Protein AF-A0A183EB57-F1 (afdb_monomer)

Mean predicted aligned error: 5.65 Å

pLDDT: mean 88.11, std 12.1, range [42.12, 98.5]

Nearest PDB structures (foldseek):
  7e9x-assembly3_C  TM=8.958E-01  e=1.044E-10  Arabidopsis thaliana
  7e9u-assembly1_A  TM=8.928E-01  e=1.044E-10  Arabidopsis thaliana
  7e9x-assembly1_A  TM=8.752E-01  e=1.511E-10  Arabidopsis thaliana
  7e9x-assembly2_B  TM=8.685E-01  e=1.181E-10  Arabidopsis thaliana
  7eaw-assembly2_B  TM=8.832E-01  e=1.607E-10  Arabidopsis thaliana

InterPro domains:
  IPR001661 Glycoside hydrolase, family 37 [PF01204] (3-158)
  IPR001661 Glycoside hydrolase, family 37 [PR00744] (6-22)
  IPR001661 Glycoside hydrolase, family 37 [PR00744] (76-92)
  IPR001661 Glycoside hydrolase, family 37 [PTHR23403] (3-159)
  IPR008928 Six-hairpin glycosidase superfamily [SSF48208] (9-159)
  IPR012341 Six-hairpin glycosidase-like superfamily [G3DSA:1.50.10.10] (1-161)

Structure (mmCIF, N/CA/C/O backbone):
data_AF-A0A183EB57-F1
#
_entry.id   AF-A0A183EB57-F1
#
loop_
_atom_site.group_PDB
_atom_site.id
_atom_site.type_symbol
_atom_site.label_atom_id
_atom_site.label_alt_id
_atom_site.label_comp_id
_atom_site.label_asym_id
_atom_site.label_entity_id
_atom_site.label_seq_id
_atom_site.pdbx_PDB_ins_code
_atom_site.Cartn_x
_atom_site.Cartn_y
_atom_site.Cartn_z
_atom_site.occupancy
_atom_site.B_iso_or_equiv
_atom_site.auth_seq_id
_atom_site.auth_comp_id
_atom_site.auth_asym_id
_atom_site.auth_atom_id
_atom_site.pdbx_PDB_model_num
ATOM 1 N N . MET A 1 1 ? -12.089 -13.590 16.756 1.00 77.06 1 MET A N 1
ATOM 2 C CA . MET A 1 1 ? -10.845 -13.243 17.483 1.00 77.06 1 MET A CA 1
ATOM 3 C C . MET A 1 1 ? -9.905 -12.390 16.637 1.00 77.06 1 MET A C 1
ATOM 5 O O . MET A 1 1 ? -9.634 -11.278 17.059 1.00 77.06 1 MET A O 1
ATOM 9 N N . ALA A 1 2 ? -9.480 -12.825 15.442 1.00 88.31 2 ALA A N 1
ATOM 10 C CA . ALA A 1 2 ? -8.573 -12.034 14.591 1.00 88.31 2 ALA A CA 1
ATOM 11 C C . ALA A 1 2 ? -9.137 -10.654 14.182 1.00 88.31 2 ALA A C 1
ATOM 13 O O . ALA A 1 2 ? -8.504 -9.646 14.473 1.00 88.31 2 ALA A O 1
ATOM 14 N N . LYS A 1 3 ? -10.360 -10.585 13.623 1.00 92.38 3 LYS A N 1
ATOM 15 C CA . LYS A 1 3 ? -11.021 -9.305 13.269 1.00 92.38 3 LYS A CA 1
ATOM 16 C C . LYS A 1 3 ? -11.102 -8.327 14.457 1.00 92.38 3 LYS A C 1
ATOM 18 O O . LYS A 1 3 ? -10.829 -7.142 14.315 1.00 92.38 3 LYS A O 1
ATOM 23 N N . LEU A 1 4 ? -11.400 -8.841 15.656 1.00 92.81 4 LEU A N 1
ATOM 24 C CA . LEU A 1 4 ? -11.462 -8.032 16.878 1.00 92.81 4 LEU A CA 1
ATOM 25 C C . LEU A 1 4 ? -10.091 -7.454 17.257 1.00 92.81 4 LEU A C 1
ATOM 27 O O . LEU A 1 4 ? -10.010 -6.280 17.590 1.00 92.81 4 LEU A O 1
ATOM 31 N N . ALA A 1 5 ? -9.020 -8.249 17.181 1.00 93.75 5 ALA A N 1
ATOM 32 C CA . ALA A 1 5 ? -7.667 -7.756 17.437 1.00 93.75 5 ALA A CA 1
ATOM 33 C C . ALA A 1 5 ? -7.265 -6.676 16.420 1.00 93.75 5 ALA A C 1
ATOM 35 O O . ALA A 1 5 ? -6.759 -5.630 16.811 1.00 93.75 5 ALA A O 1
ATOM 36 N N . MET A 1 6 ? -7.580 -6.877 15.137 1.00 95.44 6 MET A N 1
ATOM 37 C CA . MET A 1 6 ? -7.335 -5.872 14.098 1.00 95.44 6 MET A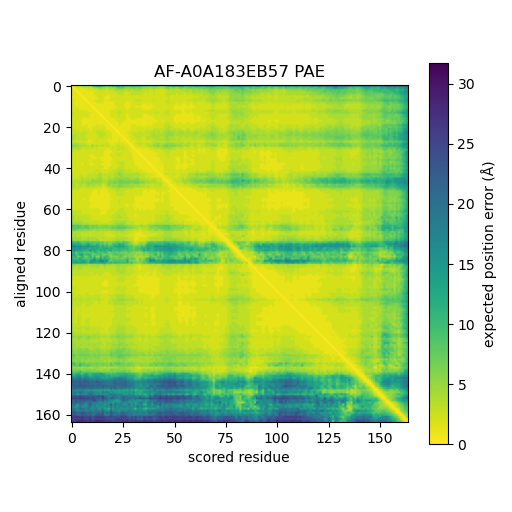 CA 1
ATOM 38 C C . MET A 1 6 ? -8.078 -4.562 14.376 1.00 95.44 6 MET A C 1
ATOM 40 O O . MET A 1 6 ? -7.503 -3.494 14.209 1.00 95.44 6 MET A O 1
ATOM 44 N N . LYS A 1 7 ? -9.317 -4.633 14.872 1.00 94.31 7 LYS A N 1
ATOM 45 C CA . LYS A 1 7 ? -10.124 -3.460 15.234 1.00 94.31 7 LYS A CA 1
ATOM 46 C C . LYS A 1 7 ? -9.669 -2.760 16.520 1.00 94.31 7 LYS A C 1
ATOM 48 O O . LYS A 1 7 ? -9.764 -1.548 16.611 1.00 94.31 7 LYS A O 1
ATOM 53 N N . VAL A 1 8 ? -9.217 -3.505 17.528 1.00 95.12 8 VAL A N 1
ATOM 54 C CA . VAL A 1 8 ? -8.918 -2.946 18.863 1.00 95.12 8 VAL A CA 1
ATOM 55 C C . VAL A 1 8 ? -7.457 -2.525 19.015 1.00 95.12 8 VAL A C 1
ATOM 57 O O . VAL A 1 8 ? -7.177 -1.574 19.735 1.00 95.12 8 VAL A O 1
ATOM 60 N N . ILE A 1 9 ? -6.531 -3.248 18.384 1.00 95.69 9 ILE A N 1
ATOM 61 C CA . ILE A 1 9 ? -5.085 -3.072 18.591 1.00 95.69 9 ILE A CA 1
ATOM 62 C C . ILE A 1 9 ? -4.434 -2.324 17.433 1.00 95.69 9 ILE A C 1
ATOM 64 O O . ILE A 1 9 ? -3.496 -1.576 17.668 1.00 95.69 9 ILE A O 1
ATOM 68 N N . HIS A 1 10 ? -4.890 -2.565 16.202 1.00 96.81 10 HIS A N 1
ATOM 69 C CA . HIS A 1 10 ? -4.199 -2.087 15.003 1.00 96.81 10 HIS A CA 1
ATOM 70 C C . HIS A 1 10 ? -4.921 -0.926 14.321 1.00 96.81 10 HIS A C 1
ATOM 72 O O . HIS A 1 10 ? -4.275 -0.070 13.725 1.00 96.81 10 HIS A O 1
ATOM 78 N N . TRP A 1 11 ? -6.253 -0.897 14.367 1.00 97.31 11 TRP A N 1
ATOM 79 C CA . TRP A 1 11 ? -7.039 0.138 13.709 1.00 97.31 11 TRP A CA 1
ATOM 80 C C . TRP A 1 11 ? -6.859 1.494 14.390 1.00 97.31 11 TRP A C 1
ATOM 82 O O . TRP A 1 11 ? -7.101 1.659 15.587 1.00 97.31 11 TRP A O 1
ATOM 92 N N . ASN A 1 12 ? -6.462 2.488 13.605 1.00 97.69 12 ASN A N 1
ATOM 93 C CA . ASN A 1 12 ? -6.329 3.861 14.049 1.00 97.69 12 ASN A CA 1
ATOM 94 C C . ASN A 1 12 ? -7.548 4.677 13.617 1.00 97.69 12 ASN A C 1
ATOM 96 O O . ASN A 1 12 ? -7.733 4.965 12.435 1.00 97.69 12 ASN A O 1
ATOM 100 N N . GLU A 1 13 ? -8.352 5.106 14.590 1.00 96.06 13 GLU A N 1
ATOM 101 C CA . GLU A 1 13 ? -9.573 5.868 14.319 1.00 96.06 13 GLU A CA 1
ATOM 102 C C . GLU A 1 13 ? -9.347 7.295 13.824 1.00 96.06 13 GLU A C 1
ATOM 104 O O . GLU A 1 13 ? -10.274 7.896 13.290 1.00 96.06 13 GLU A O 1
ATOM 109 N N . THR A 1 14 ? -8.153 7.862 13.967 1.00 96.25 14 THR A N 1
ATOM 110 C CA . THR A 1 14 ? -7.848 9.180 13.396 1.00 96.25 14 THR A CA 1
ATOM 111 C C . THR A 1 14 ? -7.500 9.034 11.922 1.00 96.25 14 THR A C 1
ATOM 113 O O . THR A 1 14 ? -8.061 9.721 11.069 1.00 96.25 14 THR A O 1
ATOM 116 N N . ASP A 1 15 ? -6.610 8.094 11.612 1.00 97.12 15 ASP A N 1
ATOM 117 C CA . ASP A 1 15 ? -6.048 7.969 10.272 1.00 97.12 15 ASP A CA 1
ATOM 118 C C . ASP A 1 15 ? -6.882 7.099 9.338 1.00 97.12 15 ASP A C 1
ATOM 120 O O . ASP A 1 15 ? -6.838 7.320 8.130 1.00 97.12 15 ASP A O 1
ATOM 124 N N . GLY A 1 16 ? -7.692 6.185 9.879 1.00 97.44 16 GLY A N 1
ATOM 125 C CA . GLY A 1 16 ? -8.523 5.281 9.089 1.00 97.44 16 GLY A CA 1
ATOM 126 C C . GLY A 1 16 ? -7.729 4.155 8.430 1.00 97.44 16 GLY A C 1
ATOM 127 O O . GLY A 1 16 ? -8.036 3.773 7.305 1.00 97.44 16 GLY A O 1
ATOM 128 N N . ILE A 1 17 ? -6.692 3.659 9.108 1.00 98.00 17 ILE A N 1
ATOM 129 C CA . ILE A 1 17 ? -5.813 2.594 8.621 1.00 98.00 17 ILE A CA 1
ATOM 130 C C . ILE A 1 17 ? -5.345 1.712 9.787 1.00 98.00 17 ILE A C 1
ATOM 132 O O . ILE A 1 17 ? -5.465 2.098 10.952 1.00 98.00 17 ILE A O 1
ATOM 136 N N . TRP A 1 18 ? -4.801 0.532 9.487 1.00 97.81 18 TRP A N 1
ATOM 137 C CA . TRP A 1 18 ? -4.166 -0.332 10.479 1.00 97.81 18 TRP A CA 1
ATOM 138 C C . TRP A 1 18 ? -2.673 -0.052 10.597 1.00 97.81 18 TRP A C 1
ATOM 140 O O . TRP A 1 18 ? -1.956 -0.149 9.608 1.00 97.81 18 TRP A O 1
ATOM 150 N N . TYR A 1 19 ? -2.188 0.193 11.808 1.00 97.62 19 TYR A N 1
ATOM 151 C CA . TYR A 1 19 ? -0.762 0.285 12.104 1.00 97.62 19 TYR A CA 1
ATOM 152 C C . TYR A 1 19 ? -0.268 -0.928 12.889 1.00 97.62 19 TYR A C 1
ATOM 154 O O . TYR A 1 19 ? -1.028 -1.633 13.560 1.00 97.62 19 TYR A O 1
ATOM 162 N N . ASP A 1 20 ? 1.044 -1.136 12.854 1.00 96.31 20 ASP A N 1
ATOM 163 C CA . ASP A 1 20 ? 1.701 -1.967 13.853 1.00 96.31 20 ASP A CA 1
ATOM 164 C C . ASP A 1 20 ? 1.625 -1.286 15.225 1.00 96.31 20 ASP A C 1
ATOM 166 O O . ASP A 1 20 ? 1.645 -0.055 15.339 1.00 96.31 20 ASP A O 1
ATOM 170 N N . TYR A 1 21 ? 1.542 -2.096 16.278 1.00 95.69 21 TYR A N 1
ATOM 171 C CA . TYR A 1 21 ? 1.471 -1.618 17.653 1.00 95.69 21 TYR A CA 1
ATOM 172 C C . TYR A 1 21 ? 2.804 -1.861 18.365 1.00 95.69 21 TYR A C 1
ATOM 174 O O . TYR A 1 21 ? 3.246 -3.002 18.507 1.00 95.69 21 TYR A O 1
ATOM 182 N N . ASP A 1 22 ? 3.439 -0.790 18.832 1.00 95.69 22 ASP A N 1
ATOM 183 C CA . ASP A 1 22 ? 4.667 -0.854 19.620 1.00 95.69 22 ASP A CA 1
ATOM 184 C C . ASP A 1 22 ? 4.312 -1.232 21.067 1.00 95.69 22 ASP A C 1
ATOM 186 O O . ASP A 1 22 ? 3.672 -0.461 21.785 1.00 95.69 22 ASP A O 1
ATOM 190 N N . LEU A 1 23 ? 4.703 -2.435 21.500 1.00 94.75 23 LEU A N 1
ATOM 191 C CA . LEU A 1 23 ? 4.379 -2.960 22.833 1.00 94.75 23 LEU A CA 1
ATOM 192 C C . LEU A 1 23 ? 5.126 -2.242 23.964 1.00 94.75 23 LEU A C 1
ATOM 194 O O . LEU A 1 23 ? 4.612 -2.173 25.084 1.00 94.75 23 LEU A O 1
ATOM 198 N N . GLU A 1 24 ? 6.318 -1.713 23.689 1.00 96.00 24 GLU A N 1
ATOM 199 C CA . GLU A 1 24 ? 7.127 -1.009 24.684 1.00 96.00 24 GLU A CA 1
ATOM 200 C C . GLU A 1 24 ? 6.580 0.398 24.904 1.00 96.00 24 GLU A C 1
ATOM 202 O O . GLU A 1 24 ? 6.343 0.815 26.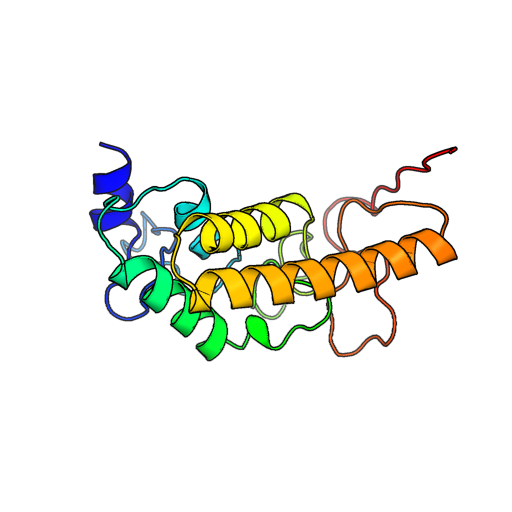041 1.00 96.00 24 GLU A O 1
ATOM 207 N N . LYS A 1 25 ? 6.318 1.112 23.805 1.00 94.69 25 LYS A N 1
ATOM 208 C CA . LYS A 1 25 ? 5.780 2.475 23.843 1.00 94.69 25 LYS A CA 1
ATOM 209 C C . LYS A 1 25 ? 4.265 2.516 24.056 1.00 94.69 25 LYS A C 1
ATOM 211 O O . LYS A 1 25 ? 3.738 3.562 24.428 1.00 94.69 25 LYS A O 1
ATOM 216 N N . LYS A 1 26 ? 3.575 1.390 23.850 1.00 94.69 26 LYS A N 1
ATOM 217 C CA . LYS A 1 26 ? 2.113 1.232 23.935 1.00 94.69 26 LYS A CA 1
ATOM 218 C C . LYS A 1 26 ? 1.352 2.182 23.008 1.00 94.69 26 LYS A C 1
ATOM 220 O O . LYS A 1 26 ? 0.369 2.807 23.409 1.00 94.69 26 LYS A O 1
ATOM 225 N N . LEU A 1 27 ? 1.823 2.305 21.771 1.00 95.62 27 LEU A N 1
ATOM 226 C CA . LEU A 1 27 ? 1.279 3.229 20.776 1.00 95.62 27 LEU A CA 1
ATOM 227 C C . LEU A 1 27 ? 1.470 2.714 19.347 1.00 95.62 27 LEU A C 1
ATOM 229 O O . LEU A 1 27 ? 2.328 1.873 19.086 1.00 95.62 27 LEU A O 1
ATOM 233 N N . HIS A 1 28 ? 0.646 3.216 18.428 1.00 96.88 28 HIS A N 1
ATOM 234 C CA . HIS A 1 28 ? 0.751 2.899 17.007 1.00 96.88 28 HIS A CA 1
ATOM 235 C C . HIS A 1 28 ? 2.053 3.442 16.405 1.00 96.88 28 HIS A C 1
ATOM 237 O O . HIS A 1 28 ? 2.465 4.573 16.680 1.00 96.88 28 HIS A O 1
ATOM 243 N N . SER A 1 29 ? 2.673 2.639 15.541 1.00 93.50 29 SER A N 1
ATOM 244 C CA . SER A 1 29 ? 3.738 3.088 14.649 1.00 93.50 29 SER A CA 1
ATOM 245 C C . SER A 1 29 ? 3.109 3.801 13.450 1.00 93.50 29 SER A C 1
ATOM 247 O O . SER A 1 29 ? 2.769 3.169 12.455 1.00 93.50 29 SER A O 1
ATOM 249 N N . ASN A 1 30 ? 2.925 5.120 13.556 1.00 91.44 30 ASN A N 1
ATOM 250 C CA . ASN A 1 30 ? 2.195 5.942 12.575 1.00 91.44 30 ASN A CA 1
ATOM 251 C C . ASN A 1 30 ? 2.979 6.220 11.272 1.00 91.44 30 ASN A C 1
ATOM 253 O O . ASN A 1 30 ? 2.836 7.280 10.667 1.00 91.44 30 ASN A O 1
ATOM 257 N N . THR A 1 31 ? 3.842 5.299 10.854 1.00 91.38 31 THR A N 1
ATOM 258 C CA . THR A 1 31 ? 4.567 5.382 9.584 1.00 91.38 31 THR A CA 1
ATOM 259 C C . THR A 1 31 ? 3.831 4.542 8.554 1.00 91.38 31 THR A C 1
ATOM 261 O O . THR A 1 31 ? 3.529 3.381 8.826 1.00 91.38 31 THR A O 1
ATOM 264 N N . TYR A 1 32 ? 3.593 5.094 7.362 1.00 94.44 32 TYR A N 1
ATOM 265 C CA . TYR A 1 32 ? 3.033 4.309 6.268 1.00 94.44 32 TYR A CA 1
ATOM 266 C C . TYR A 1 32 ? 3.973 3.164 5.877 1.00 94.44 32 TYR A C 1
ATOM 268 O O . TYR A 1 32 ? 5.123 3.385 5.473 1.00 94.44 32 TYR A O 1
ATOM 276 N N . TYR A 1 33 ? 3.408 1.966 5.903 1.00 95.88 33 TYR A N 1
ATOM 277 C CA . TYR A 1 33 ? 3.873 0.784 5.204 1.00 95.88 33 TYR A CA 1
ATOM 278 C C . TYR A 1 33 ? 2.720 0.203 4.393 1.00 95.88 33 TYR A C 1
ATOM 280 O O . TYR A 1 33 ? 1.564 0.222 4.811 1.00 95.88 33 TYR A O 1
ATOM 288 N N . ILE A 1 34 ? 3.023 -0.391 3.242 1.00 96.31 34 ILE A N 1
ATOM 289 C CA . ILE A 1 34 ? 2.008 -1.021 2.390 1.00 96.31 34 ILE A CA 1
ATOM 290 C C . ILE A 1 34 ? 1.223 -2.115 3.137 1.00 96.31 34 ILE A C 1
ATOM 292 O O . ILE A 1 34 ? 0.039 -2.316 2.867 1.00 96.31 34 ILE A O 1
ATOM 296 N N . SER A 1 35 ? 1.848 -2.757 4.137 1.00 96.38 35 SER A N 1
ATOM 297 C CA . SER A 1 35 ? 1.220 -3.712 5.062 1.00 96.38 35 SER A CA 1
ATOM 298 C C . SER A 1 35 ? 0.002 -3.143 5.797 1.00 96.38 35 SER A C 1
ATOM 300 O O . SER A 1 35 ? -0.912 -3.902 6.113 1.00 96.38 35 SER A O 1
ATOM 302 N N . ASN A 1 36 ? -0.072 -1.824 5.999 1.00 97.12 36 ASN A N 1
ATOM 303 C CA . ASN A 1 36 ? -1.197 -1.168 6.660 1.00 97.12 36 ASN A CA 1
ATOM 304 C C . ASN A 1 36 ? -2.531 -1.397 5.926 1.00 97.12 36 ASN A C 1
ATOM 306 O O . ASN A 1 36 ? -3.583 -1.375 6.556 1.00 97.12 36 ASN A O 1
ATOM 310 N N . ALA A 1 37 ? -2.504 -1.653 4.612 1.00 97.38 37 ALA A N 1
ATOM 311 C CA . ALA A 1 37 ? -3.696 -1.908 3.799 1.00 97.38 37 ALA A CA 1
ATOM 312 C C . ALA A 1 37 ? -4.005 -3.407 3.583 1.00 97.38 37 ALA A C 1
ATOM 314 O O . ALA A 1 37 ? -5.087 -3.751 3.107 1.00 97.38 37 ALA A O 1
ATOM 315 N N . LEU A 1 38 ? -3.105 -4.324 3.957 1.00 97.06 38 LEU A N 1
ATOM 316 C CA . LEU A 1 38 ? -3.301 -5.775 3.791 1.00 97.06 38 LEU A CA 1
ATOM 317 C C . LEU A 1 38 ? -4.508 -6.366 4.539 1.00 97.06 38 LEU A C 1
ATOM 319 O O . LEU A 1 38 ? -5.054 -7.364 4.058 1.00 97.06 38 LEU A O 1
ATOM 323 N N . PRO A 1 39 ? -4.990 -5.797 5.661 1.00 96.81 39 PRO A N 1
ATOM 324 C CA . PRO A 1 39 ? -6.228 -6.267 6.276 1.00 96.81 39 PRO A CA 1
ATOM 325 C C . PRO A 1 39 ? -7.446 -6.202 5.343 1.00 96.81 39 PRO A C 1
ATOM 327 O O . PRO A 1 39 ? -8.379 -6.982 5.540 1.00 96.81 39 PRO A O 1
ATOM 330 N N . LEU A 1 40 ? -7.420 -5.357 4.298 1.00 96.25 40 LEU A N 1
ATOM 331 C CA . LEU A 1 40 ? -8.444 -5.352 3.250 1.00 96.25 40 LEU A CA 1
ATOM 332 C C . LEU A 1 40 ? -8.463 -6.673 2.474 1.00 96.25 40 LEU A C 1
ATOM 334 O O . LEU A 1 40 ? -9.517 -7.287 2.325 1.00 96.25 40 LEU A O 1
ATOM 338 N N . TYR A 1 41 ? -7.289 -7.142 2.043 1.00 97.12 41 TYR A N 1
ATOM 339 C CA . TYR A 1 41 ? -7.121 -8.417 1.340 1.00 97.12 41 TYR A CA 1
ATOM 340 C C . TYR A 1 41 ? -7.560 -9.605 2.194 1.00 97.12 41 TYR A C 1
ATOM 342 O O . TYR A 1 41 ? -8.287 -10.484 1.735 1.00 97.12 41 TYR A O 1
ATOM 350 N N . ALA A 1 42 ? -7.150 -9.609 3.462 1.00 94.94 42 ALA A N 1
ATOM 351 C CA . ALA A 1 42 ? -7.488 -10.673 4.400 1.00 94.94 42 ALA A CA 1
ATOM 352 C C . ALA A 1 42 ? -8.952 -10.626 4.882 1.00 94.94 42 ALA A C 1
ATOM 354 O O . ALA A 1 42 ? -9.365 -11.510 5.634 1.00 94.94 42 ALA A O 1
ATOM 355 N N . LYS A 1 43 ? -9.727 -9.602 4.487 1.00 93.25 43 LYS A N 1
ATOM 356 C CA . LYS A 1 43 ? -11.084 -9.323 4.987 1.00 93.25 43 LYS A CA 1
ATOM 357 C C . LYS A 1 43 ? -11.144 -9.315 6.515 1.00 93.25 43 LYS A C 1
ATOM 359 O O . LYS A 1 43 ? -12.054 -9.855 7.141 1.00 93.25 43 LYS A O 1
ATOM 364 N N . CYS A 1 44 ? -10.141 -8.695 7.131 1.00 92.50 44 CYS A N 1
ATOM 365 C CA . CYS A 1 44 ? -9.978 -8.607 8.581 1.00 92.50 44 CYS A CA 1
ATOM 366 C C . CYS A 1 44 ? -10.777 -7.450 9.218 1.00 92.50 44 CYS A C 1
ATOM 368 O O . CYS A 1 44 ? -10.387 -6.920 10.257 1.00 92.50 44 CYS A O 1
ATOM 370 N N . TYR A 1 45 ? -11.899 -7.085 8.606 1.00 91.81 45 TYR A N 1
ATOM 371 C CA . TYR A 1 45 ? -12.879 -6.098 9.058 1.00 91.81 45 TYR A CA 1
ATOM 372 C C . TYR A 1 45 ? -14.287 -6.701 8.938 1.00 91.81 45 TYR A C 1
ATOM 374 O O . TYR A 1 45 ? -14.439 -7.829 8.455 1.00 91.81 45 TYR A O 1
ATOM 382 N N . ASP A 1 46 ? -15.304 -6.025 9.467 1.00 90.06 46 ASP A N 1
ATOM 383 C CA . ASP A 1 46 ? -16.679 -6.531 9.428 1.00 90.06 46 ASP A CA 1
ATOM 384 C C . ASP A 1 46 ? -17.153 -6.608 7.958 1.00 90.06 46 ASP A C 1
ATOM 386 O O . ASP A 1 46 ? -16.910 -5.692 7.184 1.00 90.06 46 ASP A O 1
ATOM 390 N N . ASP A 1 47 ? -17.772 -7.717 7.531 1.00 84.81 47 ASP A N 1
ATOM 391 C CA . ASP A 1 47 ? -18.023 -7.961 6.091 1.00 84.81 47 ASP A CA 1
ATOM 392 C C . ASP A 1 47 ? -19.072 -7.005 5.486 1.00 84.81 47 ASP A C 1
ATOM 394 O O . ASP A 1 47 ? -19.124 -6.827 4.273 1.00 84.81 47 ASP A O 1
ATOM 398 N N . GLU A 1 48 ? -19.889 -6.387 6.341 1.00 88.75 48 GLU A N 1
ATOM 399 C CA . GLU A 1 48 ? -20.893 -5.369 6.002 1.00 88.75 48 GLU A CA 1
ATOM 400 C C . GLU A 1 48 ? -20.337 -3.935 6.128 1.00 88.75 48 GLU A C 1
ATOM 402 O O . GLU A 1 48 ? -21.052 -2.962 5.897 1.00 88.75 48 GLU A O 1
ATOM 407 N N . ASP A 1 49 ? -19.073 -3.781 6.538 1.00 91.75 49 ASP A N 1
ATOM 408 C CA . ASP A 1 49 ? -18.451 -2.478 6.755 1.00 91.75 49 ASP A CA 1
ATOM 409 C C . ASP A 1 49 ? -17.893 -1.915 5.445 1.00 91.75 49 ASP A C 1
ATOM 411 O O . ASP A 1 49 ? -16.772 -2.200 5.018 1.00 91.75 49 ASP A O 1
ATOM 415 N N . GLU A 1 50 ? -18.706 -1.067 4.826 1.00 92.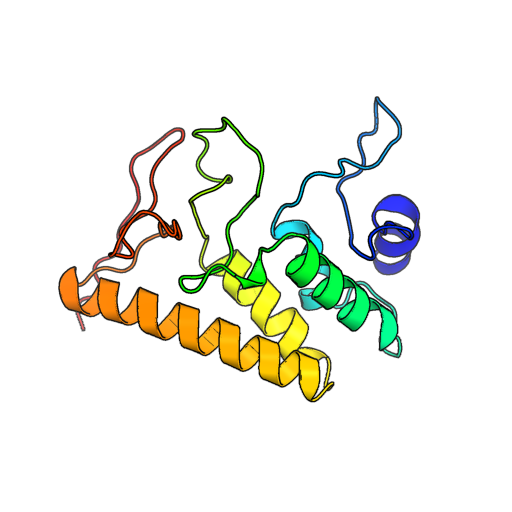62 50 GLU A N 1
ATOM 416 C CA . GLU A 1 50 ? -18.335 -0.286 3.649 1.00 92.62 50 GLU A CA 1
ATOM 417 C C . GLU A 1 50 ? -17.445 0.917 4.007 1.00 92.62 50 GLU A C 1
ATOM 419 O O . GLU A 1 50 ? -16.725 1.434 3.159 1.00 92.62 50 GLU A O 1
ATOM 424 N N . VAL A 1 51 ? -17.430 1.370 5.263 1.00 96.50 51 VAL A N 1
ATOM 425 C CA . VAL A 1 51 ? -16.721 2.592 5.674 1.00 96.50 51 VAL A CA 1
ATOM 426 C C . VAL A 1 51 ? -15.217 2.349 5.753 1.00 96.50 51 VAL A C 1
ATOM 428 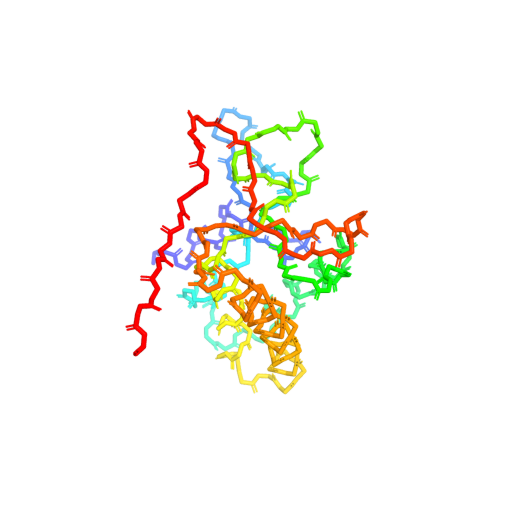O O . VAL A 1 51 ? -14.426 3.163 5.272 1.00 96.50 51 VAL A O 1
ATOM 431 N N . THR A 1 52 ? -14.808 1.231 6.346 1.00 97.00 52 THR A N 1
ATOM 432 C CA . THR A 1 52 ? -13.398 0.901 6.583 1.00 97.00 52 THR A CA 1
ATOM 433 C C . THR A 1 52 ? -12.559 0.880 5.288 1.00 97.00 52 THR A C 1
ATOM 435 O O . THR A 1 52 ? -11.521 1.551 5.256 1.00 97.00 52 THR A O 1
ATOM 438 N N . PRO A 1 53 ? -12.983 0.220 4.187 1.00 97.75 53 PRO A N 1
ATOM 439 C CA . PRO A 1 53 ? -12.266 0.274 2.909 1.00 97.75 53 PRO A CA 1
ATOM 440 C C . PRO A 1 53 ? -12.118 1.684 2.325 1.00 97.75 53 PRO A C 1
ATOM 442 O O . PRO A 1 53 ? -11.045 2.033 1.830 1.00 97.75 53 PRO A O 1
ATOM 445 N N . HIS A 1 54 ? -13.159 2.518 2.421 1.00 98.38 54 HIS A N 1
ATOM 446 C CA . HIS A 1 54 ? -13.110 3.913 1.965 1.00 98.38 54 HIS A CA 1
ATOM 447 C C . HIS A 1 54 ? -12.133 4.751 2.790 1.00 98.38 54 HIS A C 1
ATOM 449 O O . HIS A 1 54 ? -11.363 5.534 2.237 1.00 98.38 54 HIS A O 1
ATOM 455 N N . ARG A 1 55 ? -12.101 4.553 4.110 1.00 98.38 55 ARG A N 1
ATOM 456 C CA . ARG A 1 55 ? -11.154 5.247 4.994 1.00 98.38 55 ARG A CA 1
ATOM 457 C C . ARG A 1 55 ? -9.707 4.866 4.701 1.00 98.38 55 ARG A C 1
ATOM 459 O O . ARG A 1 55 ? -8.864 5.756 4.602 1.00 98.38 55 ARG A O 1
ATOM 466 N N . ALA A 1 56 ? -9.444 3.581 4.470 1.00 98.19 56 ALA A N 1
ATOM 467 C CA . ALA A 1 56 ? -8.124 3.112 4.069 1.00 98.19 56 ALA A CA 1
ATOM 468 C C . ALA A 1 56 ? -7.703 3.703 2.712 1.00 98.19 56 ALA A C 1
ATOM 470 O O . ALA A 1 56 ? -6.564 4.136 2.549 1.00 98.19 56 ALA A O 1
ATOM 471 N N . TYR A 1 57 ? -8.622 3.784 1.747 1.00 98.31 57 TYR A N 1
ATOM 472 C CA . TYR A 1 57 ? -8.360 4.424 0.457 1.00 98.31 57 TYR A CA 1
ATOM 473 C C . TYR A 1 57 ? -8.026 5.918 0.593 1.00 98.31 57 TYR A C 1
ATOM 475 O O . TYR A 1 57 ? -7.026 6.383 0.040 1.00 98.31 57 TYR A O 1
ATOM 483 N N . GLU A 1 58 ? -8.818 6.671 1.361 1.00 98.25 58 GLU A N 1
ATOM 484 C CA . GLU A 1 58 ? -8.565 8.098 1.595 1.00 98.25 58 GLU A CA 1
ATOM 485 C C . GLU A 1 58 ? -7.259 8.336 2.367 1.00 98.25 58 GLU A C 1
ATOM 487 O O . GLU A 1 58 ? -6.558 9.308 2.086 1.00 98.25 58 GLU A O 1
ATOM 492 N N . TYR A 1 59 ? -6.874 7.428 3.269 1.00 98.25 59 TYR A N 1
ATOM 493 C CA . TYR A 1 59 ? -5.553 7.437 3.896 1.00 98.25 59 TYR A CA 1
ATOM 494 C C . TYR A 1 59 ? -4.429 7.318 2.854 1.00 98.25 59 TYR A C 1
ATOM 496 O O . TYR A 1 59 ? -3.585 8.208 2.764 1.00 98.25 59 TYR A O 1
ATOM 504 N N . LEU A 1 60 ? -4.450 6.285 1.999 1.00 97.38 60 LEU A N 1
ATOM 505 C CA . LEU A 1 60 ? -3.424 6.086 0.961 1.00 97.38 60 LEU A CA 1
ATOM 506 C C . LEU A 1 60 ? -3.320 7.287 0.010 1.00 97.38 60 LEU A C 1
ATOM 508 O O . LEU A 1 60 ? -2.230 7.676 -0.419 1.00 97.38 60 LEU A O 1
ATOM 512 N N . LYS A 1 61 ? -4.462 7.887 -0.322 1.00 96.88 61 LYS A N 1
ATOM 513 C CA . LYS A 1 61 ? -4.537 9.091 -1.147 1.00 96.88 61 LYS A CA 1
ATOM 514 C C . LYS A 1 61 ? -3.917 10.300 -0.448 1.00 96.88 61 LYS A C 1
ATOM 516 O O . LYS A 1 61 ? -3.133 11.013 -1.071 1.00 96.88 61 LYS A O 1
ATOM 521 N N . ARG A 1 62 ? -4.243 10.523 0.830 1.00 96.94 62 ARG A N 1
ATOM 522 C CA . ARG A 1 62 ? -3.723 11.634 1.641 1.00 96.94 62 ARG A CA 1
ATOM 523 C C . ARG A 1 62 ? -2.213 11.546 1.841 1.00 96.94 62 ARG A C 1
ATOM 525 O O . ARG A 1 62 ? -1.537 12.557 1.690 1.00 96.94 62 ARG A O 1
ATOM 532 N N . GLU A 1 63 ? -1.692 10.350 2.105 1.00 94.88 63 GLU A N 1
ATOM 533 C CA . GLU A 1 63 ? -0.248 10.101 2.229 1.00 94.88 63 GLU A CA 1
ATOM 534 C C . GLU A 1 63 ? 0.493 10.209 0.880 1.00 94.88 63 GLU A C 1
ATOM 536 O O . GLU A 1 63 ? 1.718 10.127 0.813 1.00 94.88 63 GLU A O 1
ATOM 541 N N . GLY A 1 64 ? -0.233 10.397 -0.229 1.00 93.56 64 GLY A N 1
ATOM 542 C CA . GLY A 1 64 ? 0.341 10.529 -1.566 1.00 93.56 64 GLY A CA 1
ATOM 543 C C . GLY A 1 64 ? 0.844 9.211 -2.156 1.00 93.56 64 GLY A C 1
ATOM 544 O O . GLY A 1 64 ? 1.482 9.222 -3.207 1.00 93.56 64 GLY A O 1
ATOM 545 N N . VAL A 1 65 ? 0.533 8.072 -1.532 1.00 93.50 65 VAL A N 1
ATOM 546 C CA . VAL A 1 65 ? 0.891 6.726 -2.011 1.00 93.50 65 VAL A CA 1
ATOM 547 C C . VAL A 1 65 ? 0.290 6.473 -3.394 1.00 93.50 65 VAL A C 1
ATOM 549 O O . VAL A 1 65 ? 0.945 5.916 -4.270 1.00 93.50 65 VAL A O 1
ATOM 552 N N . LEU A 1 66 ? -0.933 6.953 -3.629 1.00 93.31 66 LEU A N 1
ATOM 553 C CA . LEU A 1 66 ? -1.611 6.801 -4.920 1.00 93.31 66 LEU A CA 1
ATOM 554 C C . LEU A 1 66 ? -1.046 7.707 -6.031 1.00 93.31 66 LEU A C 1
ATOM 556 O O . LEU A 1 66 ? -1.440 7.565 -7.186 1.00 93.31 66 LEU A O 1
ATOM 560 N N . ASN A 1 67 ? -0.114 8.616 -5.718 1.00 91.56 67 ASN A N 1
ATOM 561 C CA . ASN A 1 67 ? 0.573 9.430 -6.728 1.00 91.56 67 ASN A CA 1
ATOM 562 C C . ASN A 1 67 ? 1.707 8.658 -7.427 1.00 91.56 67 ASN A C 1
ATOM 564 O O . ASN A 1 67 ? 2.236 9.121 -8.439 1.00 91.56 67 ASN A O 1
ATOM 568 N N . PHE A 1 68 ? 2.096 7.491 -6.905 1.00 88.44 68 PHE A N 1
ATOM 569 C CA . PHE A 1 68 ? 3.109 6.641 -7.517 1.00 88.44 68 PHE A CA 1
ATOM 570 C C . PHE A 1 68 ? 2.506 5.891 -8.712 1.00 88.44 68 PHE A C 1
ATOM 572 O O . PHE A 1 68 ? 1.708 4.972 -8.568 1.00 88.44 68 PHE A O 1
ATOM 579 N N . THR A 1 69 ? 2.913 6.266 -9.925 1.00 84.12 69 THR A N 1
ATOM 580 C CA . THR A 1 69 ? 2.356 5.721 -11.180 1.00 84.12 69 THR A CA 1
ATOM 581 C C . THR A 1 69 ? 2.980 4.396 -11.619 1.00 84.12 69 THR A C 1
ATOM 583 O O . THR A 1 69 ? 2.565 3.822 -12.626 1.00 84.12 69 THR A O 1
ATOM 586 N N . LYS A 1 70 ? 3.992 3.914 -10.888 1.00 84.50 70 LYS A N 1
ATOM 587 C CA . LYS A 1 70 ? 4.764 2.703 -11.211 1.00 84.50 70 LYS A CA 1
ATOM 588 C C . LYS A 1 70 ? 4.501 1.524 -10.280 1.00 84.50 70 LYS A C 1
ATOM 590 O O . LYS A 1 70 ? 5.125 0.482 -10.440 1.00 84.50 70 LYS A O 1
ATOM 595 N N . GLY A 1 71 ? 3.596 1.681 -9.321 1.00 88.00 71 GLY A N 1
ATOM 596 C CA . GLY A 1 71 ? 3.334 0.715 -8.262 1.00 88.00 71 GLY A CA 1
ATOM 597 C C . GLY A 1 71 ? 3.266 1.398 -6.904 1.00 88.00 71 GLY A C 1
ATOM 598 O O . GLY A 1 71 ? 3.457 2.606 -6.798 1.00 88.00 71 GLY A O 1
ATOM 599 N N . LEU A 1 72 ? 2.997 0.616 -5.865 1.00 92.06 72 LEU A N 1
ATOM 600 C CA . LEU A 1 72 ? 2.857 1.124 -4.505 1.00 92.06 72 LEU A CA 1
ATOM 601 C C . LEU A 1 72 ? 4.192 0.973 -3.761 1.00 92.06 72 LEU A C 1
ATOM 603 O O . LEU A 1 72 ? 4.702 -0.149 -3.684 1.00 92.06 72 LEU A O 1
ATOM 607 N N . PRO A 1 73 ? 4.773 2.056 -3.215 1.00 92.44 73 PRO A N 1
ATOM 608 C CA . PRO A 1 73 ? 5.996 1.958 -2.432 1.00 92.44 73 PRO A CA 1
ATOM 609 C C . PRO A 1 73 ? 5.744 1.160 -1.149 1.00 92.44 73 PRO A C 1
ATOM 611 O O . PRO A 1 73 ? 4.663 1.228 -0.556 1.00 92.44 73 PRO A O 1
ATOM 614 N N . THR A 1 74 ? 6.760 0.416 -0.713 1.00 92.50 74 THR A N 1
ATOM 615 C CA . THR A 1 74 ? 6.667 -0.447 0.476 1.00 92.50 74 THR A CA 1
ATOM 616 C C . THR A 1 74 ? 6.516 0.355 1.761 1.00 92.50 74 THR A C 1
ATOM 618 O O . THR A 1 74 ? 5.780 -0.058 2.652 1.00 92.50 74 THR A O 1
ATOM 621 N N . SER A 1 75 ? 7.154 1.521 1.831 1.00 91.88 75 SER A N 1
ATOM 622 C CA . SER A 1 75 ? 7.007 2.483 2.918 1.00 91.88 75 SER A CA 1
ATOM 623 C C . SER A 1 75 ? 7.123 3.909 2.382 1.00 91.88 75 SER A C 1
ATOM 625 O O . SER A 1 75 ? 7.407 4.126 1.203 1.00 91.88 75 SER A O 1
ATOM 627 N N . LEU A 1 76 ? 6.896 4.894 3.247 1.00 88.38 76 LEU A N 1
ATOM 628 C CA . LEU A 1 76 ? 7.280 6.292 3.020 1.00 88.38 76 LEU A CA 1
ATOM 629 C C . LEU A 1 76 ? 8.336 6.744 4.041 1.00 88.38 76 LEU A C 1
ATOM 631 O O . LEU A 1 76 ? 8.602 7.939 4.171 1.00 88.38 76 LEU A O 1
ATOM 635 N N . ALA A 1 77 ? 8.947 5.790 4.751 1.00 80.81 77 ALA A N 1
ATOM 636 C CA . ALA A 1 77 ? 10.010 6.063 5.701 1.00 80.81 77 ALA A CA 1
ATOM 637 C C . ALA A 1 77 ? 11.189 6.740 4.985 1.00 80.81 77 ALA A C 1
ATOM 639 O O . ALA A 1 77 ? 11.635 6.313 3.919 1.00 80.81 77 ALA A O 1
ATOM 640 N N . MET A 1 78 ? 11.682 7.833 5.563 1.00 74.19 78 MET A N 1
ATOM 641 C CA . MET A 1 78 ? 12.814 8.576 5.017 1.00 74.19 78 MET A CA 1
ATOM 642 C C . MET A 1 78 ? 14.143 8.021 5.532 1.00 74.19 78 MET A C 1
ATOM 644 O O . MET A 1 78 ? 14.255 7.662 6.701 1.00 74.19 78 MET A O 1
ATOM 648 N N . GLY A 1 79 ? 15.172 8.038 4.679 1.00 69.00 79 GLY A N 1
ATOM 649 C CA . GLY A 1 79 ? 16.558 7.760 5.081 1.00 69.00 79 GLY A CA 1
ATOM 650 C C . GLY A 1 79 ? 16.898 6.282 5.294 1.00 69.00 79 GLY A C 1
ATOM 651 O O . GLY A 1 79 ? 17.944 5.993 5.867 1.00 69.00 79 GLY A O 1
ATOM 652 N N . SER A 1 80 ? 16.038 5.362 4.849 1.00 75.31 80 SER A N 1
ATOM 653 C CA . SER A 1 80 ? 16.325 3.926 4.825 1.00 75.31 80 SER A CA 1
ATOM 654 C C . SER A 1 80 ? 16.844 3.498 3.451 1.00 75.31 80 SER A C 1
ATOM 656 O O . SER A 1 80 ? 16.318 3.923 2.426 1.00 75.31 80 SER A O 1
ATOM 658 N N . GLU A 1 81 ? 17.855 2.629 3.441 1.00 75.94 81 GLU A N 1
ATOM 659 C CA . GLU A 1 81 ? 18.361 1.934 2.245 1.00 75.94 81 GLU A CA 1
ATOM 660 C C . GLU A 1 81 ? 17.999 0.432 2.271 1.00 75.94 81 GLU A C 1
ATOM 662 O O . GLU A 1 81 ? 18.583 -0.394 1.561 1.00 75.94 81 GLU A O 1
ATOM 667 N N . GLN A 1 82 ? 17.046 0.053 3.130 1.00 81.38 82 GLN A N 1
ATOM 668 C CA . GLN A 1 82 ? 16.604 -1.329 3.294 1.00 81.38 82 GLN A CA 1
ATOM 669 C C . GLN A 1 82 ? 15.678 -1.774 2.154 1.00 81.38 82 GLN A C 1
ATOM 671 O O . GLN A 1 82 ? 15.003 -0.978 1.504 1.00 81.38 82 GLN A O 1
ATOM 676 N N . GLN A 1 83 ? 15.612 -3.088 1.907 1.00 74.19 83 GLN A N 1
ATOM 677 C CA . GLN A 1 83 ? 14.858 -3.635 0.763 1.00 74.19 83 GLN A CA 1
ATOM 678 C C . GLN A 1 83 ? 13.345 -3.427 0.870 1.00 74.19 83 GLN A C 1
ATOM 680 O O . GLN A 1 83 ? 12.658 -3.340 -0.148 1.00 74.19 83 GLN A O 1
ATOM 685 N N . TRP A 1 84 ? 12.841 -3.384 2.102 1.00 78.62 84 TRP A N 1
ATOM 686 C CA . TRP A 1 84 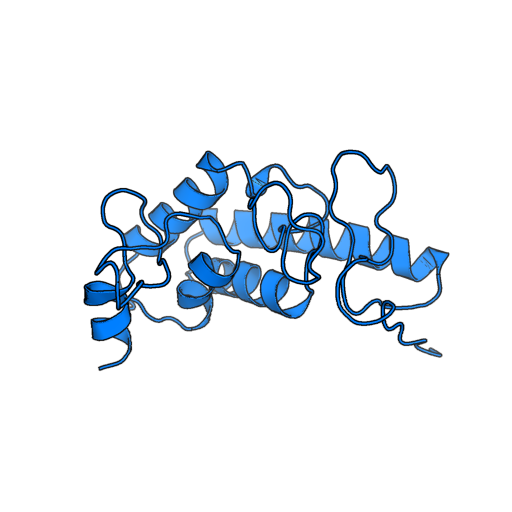? 11.422 -3.275 2.442 1.00 78.62 84 TRP A CA 1
ATOM 687 C C . TRP A 1 84 ? 10.999 -1.835 2.732 1.00 78.62 84 TRP A C 1
ATOM 689 O O . TRP A 1 84 ? 10.014 -1.599 3.422 1.00 78.62 84 TRP A O 1
ATOM 699 N N . ASP A 1 85 ? 11.727 -0.872 2.176 1.00 78.69 85 ASP A N 1
ATOM 700 C CA . ASP A 1 85 ? 11.414 0.542 2.275 1.00 78.69 85 ASP A CA 1
ATOM 701 C C . ASP A 1 85 ? 11.330 1.200 0.897 1.00 78.69 85 ASP A C 1
ATOM 703 O O . ASP A 1 85 ? 11.637 0.608 -0.146 1.00 78.69 85 ASP A O 1
ATOM 707 N N . LYS A 1 86 ? 10.868 2.452 0.891 1.00 75.31 86 LYS A N 1
ATOM 708 C CA . LYS A 1 86 ? 10.954 3.334 -0.273 1.00 75.31 86 LYS A CA 1
ATOM 709 C C . LYS A 1 86 ? 12.386 3.320 -0.843 1.00 75.31 86 LYS A C 1
ATOM 711 O O . LYS A 1 86 ? 13.339 3.461 -0.095 1.00 75.31 86 LYS A O 1
ATOM 716 N N . GLU A 1 87 ? 12.609 3.194 -2.153 1.00 79.69 87 GLU A N 1
ATOM 717 C CA . GLU A 1 87 ? 11.686 3.306 -3.300 1.00 79.69 87 GLU A CA 1
ATOM 718 C C . GLU A 1 87 ? 11.260 1.962 -3.911 1.00 79.69 87 GLU A C 1
ATOM 720 O O . GLU A 1 87 ? 10.854 1.914 -5.072 1.00 79.69 87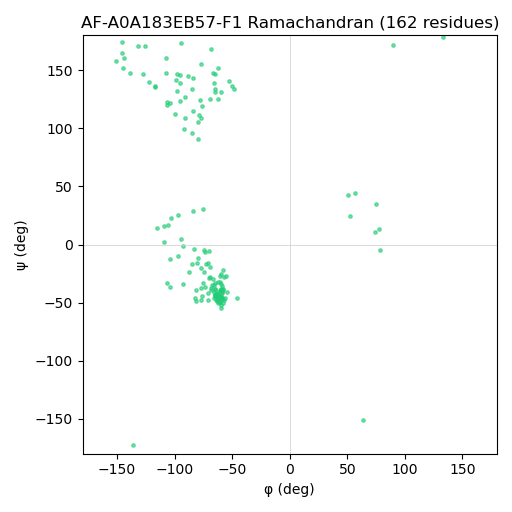 GLU A O 1
ATOM 725 N N . ASN A 1 88 ? 11.342 0.865 -3.158 1.00 85.88 88 ASN A N 1
ATOM 726 C CA . ASN A 1 88 ? 10.985 -0.450 -3.678 1.00 85.88 88 ASN A CA 1
ATOM 727 C C . ASN A 1 88 ? 9.479 -0.718 -3.582 1.00 85.88 88 ASN A C 1
ATOM 729 O O . ASN A 1 88 ? 8.830 -0.380 -2.587 1.00 85.88 88 ASN A O 1
ATOM 733 N N . ALA A 1 89 ? 8.947 -1.401 -4.592 1.00 90.19 89 ALA A N 1
ATOM 734 C CA . ALA A 1 89 ? 7.650 -2.061 -4.572 1.00 90.19 89 ALA A CA 1
ATOM 735 C C . ALA A 1 89 ? 7.826 -3.570 -4.749 1.00 90.19 89 ALA A C 1
ATOM 737 O O . ALA A 1 89 ? 8.567 -4.030 -5.625 1.00 90.19 89 ALA A O 1
ATOM 738 N N . TRP A 1 90 ? 7.098 -4.331 -3.936 1.00 92.75 90 TRP A N 1
ATOM 739 C CA . TRP A 1 90 ? 7.109 -5.789 -3.964 1.00 92.75 90 TRP A CA 1
ATOM 740 C C .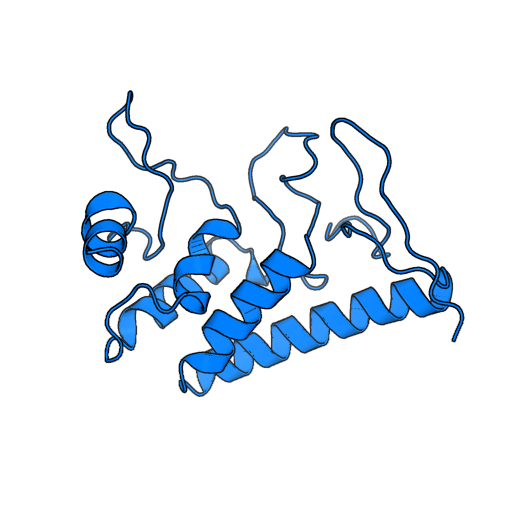 TRP A 1 90 ? 5.835 -6.313 -4.640 1.00 92.75 90 TRP A C 1
ATOM 742 O O . TRP A 1 90 ? 4.739 -6.043 -4.134 1.00 92.75 90 TRP A O 1
ATOM 752 N N . PRO A 1 91 ? 5.944 -7.097 -5.735 1.00 93.06 91 PRO A N 1
ATOM 753 C CA . PRO A 1 91 ? 4.801 -7.668 -6.444 1.00 93.06 91 PRO A CA 1
ATOM 754 C C . PRO A 1 91 ? 3.721 -8.305 -5.549 1.00 93.06 91 PRO A C 1
ATOM 756 O O . PRO A 1 91 ? 2.547 -7.995 -5.766 1.00 93.06 91 PRO A O 1
ATOM 759 N N . PRO A 1 92 ? 4.044 -9.139 -4.532 1.00 94.38 92 PRO A N 1
ATOM 760 C CA . PRO A 1 92 ? 3.008 -9.746 -3.694 1.00 94.38 92 PRO A CA 1
ATOM 761 C C . PRO A 1 92 ? 2.220 -8.714 -2.879 1.00 94.38 92 PRO A C 1
ATOM 763 O O . PRO A 1 92 ? 1.002 -8.833 -2.763 1.00 94.38 92 PRO A O 1
ATOM 766 N N . MET A 1 93 ? 2.882 -7.675 -2.361 1.00 95.31 93 MET A N 1
ATOM 767 C CA . MET A 1 93 ? 2.227 -6.642 -1.552 1.00 95.31 93 MET A CA 1
ATOM 768 C C . MET A 1 93 ? 1.326 -5.757 -2.416 1.00 95.31 93 MET A C 1
ATOM 770 O O . MET A 1 93 ? 0.190 -5.477 -2.040 1.00 95.31 93 MET A O 1
ATOM 774 N N . VAL A 1 94 ? 1.801 -5.382 -3.610 1.00 96.06 94 VAL A N 1
ATOM 775 C CA . VAL A 1 94 ? 1.004 -4.631 -4.592 1.00 96.06 94 VAL A CA 1
ATOM 776 C C . VAL A 1 94 ? -0.250 -5.420 -4.975 1.00 96.06 94 VAL A C 1
ATOM 778 O O . VAL A 1 94 ? -1.352 -4.874 -4.949 1.00 96.06 94 VAL A O 1
ATOM 781 N N . HIS A 1 95 ? -0.102 -6.716 -5.261 1.00 96.81 95 HIS A N 1
ATOM 782 C CA . HIS A 1 95 ? -1.227 -7.598 -5.567 1.00 96.81 95 HIS A CA 1
ATOM 783 C C . HIS A 1 95 ? -2.246 -7.660 -4.421 1.00 96.81 95 HIS A C 1
ATOM 785 O O . HIS A 1 95 ? -3.440 -7.510 -4.667 1.00 96.81 95 HIS A O 1
ATOM 791 N N . MET A 1 96 ? -1.799 -7.836 -3.172 1.00 98.31 96 MET A N 1
ATOM 792 C CA . MET A 1 96 ? -2.709 -7.889 -2.021 1.00 98.31 96 MET A CA 1
ATOM 793 C C . MET A 1 96 ? -3.517 -6.597 -1.871 1.00 98.31 96 MET A C 1
ATOM 795 O O . MET A 1 96 ? -4.727 -6.666 -1.684 1.00 98.31 96 MET A O 1
ATOM 799 N N . VAL A 1 97 ? -2.900 -5.420 -2.012 1.00 98.00 97 VAL A N 1
ATOM 800 C CA . VAL A 1 97 ? -3.642 -4.149 -1.931 1.00 98.00 97 VAL A CA 1
ATOM 801 C C . VAL A 1 97 ? -4.675 -4.028 -3.056 1.00 98.00 97 VAL A C 1
ATOM 803 O O . VAL A 1 97 ? -5.828 -3.687 -2.791 1.00 98.00 97 VAL A O 1
ATOM 806 N N . ILE A 1 98 ? -4.298 -4.362 -4.296 1.00 98.12 98 ILE A N 1
ATOM 807 C CA . ILE A 1 98 ? -5.216 -4.356 -5.446 1.00 98.12 98 ILE A CA 1
ATOM 808 C C . ILE A 1 98 ? -6.407 -5.283 -5.189 1.00 98.12 98 ILE A C 1
ATOM 810 O O . ILE A 1 98 ? -7.553 -4.859 -5.324 1.00 98.12 98 ILE A O 1
ATOM 814 N N . GLU A 1 99 ? -6.157 -6.527 -4.784 1.00 98.19 99 GLU A N 1
ATOM 815 C CA . GLU A 1 99 ? -7.214 -7.505 -4.517 1.00 98.19 99 GLU A CA 1
ATOM 816 C C . GLU A 1 99 ? -8.085 -7.115 -3.317 1.00 98.19 99 GLU A C 1
ATOM 818 O O . GLU A 1 99 ? -9.302 -7.322 -3.341 1.00 98.19 99 GLU A O 1
ATOM 823 N N . GLY A 1 100 ? -7.493 -6.492 -2.296 1.00 97.62 100 GLY A N 1
ATOM 824 C CA . GLY A 1 100 ? -8.218 -5.944 -1.154 1.00 97.62 100 GLY A CA 1
ATOM 825 C C . GLY A 1 100 ? -9.290 -4.945 -1.581 1.00 97.62 100 GLY A C 1
ATOM 826 O O . GLY A 1 100 ? -10.433 -5.070 -1.155 1.00 97.62 100 GLY A O 1
ATOM 827 N N . PHE A 1 101 ? -8.959 -4.017 -2.483 1.00 98.06 101 PHE A N 1
ATOM 828 C CA . PHE A 1 101 ? -9.929 -3.064 -3.029 1.00 98.06 101 PHE A CA 1
ATOM 829 C C . PHE A 1 101 ? -10.852 -3.670 -4.092 1.00 98.06 101 PHE A C 1
ATOM 831 O O . PHE A 1 101 ? -12.035 -3.350 -4.128 1.00 98.06 101 PHE A O 1
ATOM 838 N N . ARG A 1 102 ? -10.354 -4.570 -4.948 1.00 97.75 102 ARG A N 1
ATOM 839 C CA . ARG A 1 102 ? -11.160 -5.213 -6.002 1.00 97.75 102 ARG A CA 1
ATOM 840 C C . ARG A 1 102 ? -12.310 -6.041 -5.424 1.00 97.75 102 ARG A C 1
ATOM 842 O O . ARG A 1 102 ? -13.352 -6.175 -6.059 1.00 97.75 102 ARG A O 1
ATOM 849 N N . THR A 1 103 ? -12.113 -6.631 -4.247 1.00 96.19 103 THR A N 1
ATOM 850 C CA . THR A 1 103 ? -13.072 -7.561 -3.631 1.00 96.19 103 THR A CA 1
ATOM 851 C C . THR A 1 103 ? -14.042 -6.912 -2.642 1.00 96.19 103 THR A C 1
ATOM 853 O O . THR A 1 103 ? -14.840 -7.639 -2.046 1.00 96.19 103 THR A O 1
ATOM 856 N N . THR A 1 104 ? -14.019 -5.581 -2.495 1.00 95.06 104 THR A N 1
ATOM 857 C CA . THR A 1 104 ? -14.991 -4.835 -1.671 1.00 95.06 104 THR A CA 1
ATOM 858 C C . THR A 1 104 ? -16.392 -4.837 -2.279 1.00 95.06 104 THR A C 1
ATOM 860 O O . THR A 1 104 ? -17.370 -4.740 -1.552 1.00 95.06 104 THR A O 1
ATOM 863 N N . GLY A 1 105 ? -16.500 -4.937 -3.609 1.00 93.88 105 GLY A N 1
ATOM 864 C CA . GLY A 1 105 ? -17.765 -4.768 -4.333 1.00 93.88 105 GLY A CA 1
ATOM 865 C C . GLY A 1 105 ? -18.186 -3.305 -4.527 1.00 93.88 105 GLY A C 1
ATOM 866 O O . GLY A 1 105 ? -19.157 -3.049 -5.237 1.00 93.88 105 GLY A O 1
ATOM 867 N N . ASP A 1 106 ? -17.447 -2.351 -3.956 1.00 96.81 106 ASP A N 1
ATOM 868 C CA . ASP A 1 106 ? -17.694 -0.921 -4.128 1.00 96.81 106 ASP A CA 1
ATOM 869 C C . ASP A 1 106 ? -17.163 -0.441 -5.497 1.00 96.81 106 ASP A C 1
ATOM 871 O O . ASP A 1 106 ? -15.969 -0.602 -5.778 1.00 96.81 106 ASP A O 1
ATOM 875 N N . PRO A 1 107 ? -17.993 0.182 -6.358 1.00 98.00 107 PRO A N 1
ATOM 876 C CA . PRO A 1 107 ? -17.573 0.581 -7.701 1.00 98.00 107 PRO A CA 1
ATOM 877 C C . PRO A 1 107 ? -16.390 1.560 -7.746 1.00 98.00 107 PRO A C 1
ATOM 879 O O . PRO A 1 107 ? -15.577 1.491 -8.671 1.00 98.00 107 PRO A O 1
ATOM 882 N N . LEU A 1 108 ? -16.277 2.470 -6.773 1.00 98.00 108 LEU A N 1
ATOM 883 C CA . LEU A 1 108 ? -15.194 3.453 -6.711 1.00 98.00 108 LEU A CA 1
ATOM 884 C C . LEU A 1 108 ? -13.878 2.763 -6.350 1.00 98.00 108 LEU A C 1
ATOM 886 O O . LEU A 1 108 ? -12.869 2.960 -7.033 1.00 98.00 108 LEU A O 1
ATOM 890 N N . LEU A 1 109 ? -13.892 1.912 -5.326 1.00 98.31 109 LEU A N 1
ATOM 891 C CA . LEU A 1 109 ? -12.710 1.173 -4.880 1.00 98.31 109 LEU A CA 1
ATOM 892 C C . LEU A 1 109 ? -12.272 0.127 -5.910 1.00 98.31 109 LEU A C 1
ATOM 894 O O . LEU A 1 109 ? -11.080 -0.004 -6.189 1.00 98.31 109 LEU A O 1
ATOM 898 N N . MET A 1 110 ? -13.220 -0.552 -6.557 1.00 98.50 110 MET A N 1
ATOM 899 C CA . MET A 1 110 ? -12.932 -1.451 -7.676 1.00 98.50 110 MET A CA 1
ATOM 900 C C . MET A 1 110 ? -12.275 -0.706 -8.843 1.00 98.50 110 MET A C 1
ATOM 902 O O . MET A 1 110 ? -11.331 -1.220 -9.446 1.00 98.50 110 MET A O 1
ATOM 906 N N . LYS A 1 111 ? -12.716 0.525 -9.143 1.00 98.44 111 LYS A N 1
ATOM 907 C CA . LYS A 1 111 ? -12.094 1.341 -10.194 1.00 98.44 111 LYS A CA 1
ATOM 908 C C . LYS A 1 111 ? -10.681 1.792 -9.824 1.00 98.44 111 LYS A C 1
ATOM 910 O O . LYS A 1 111 ? -9.792 1.816 -10.683 1.00 98.44 111 LYS A O 1
ATOM 915 N N . ALA A 1 112 ? -10.453 2.119 -8.554 1.00 97.62 112 ALA A N 1
ATOM 916 C CA . ALA A 1 112 ? -9.116 2.401 -8.046 1.00 97.62 112 ALA A CA 1
ATOM 917 C C . ALA A 1 112 ? -8.203 1.169 -8.177 1.00 97.62 112 ALA A C 1
ATOM 919 O O . ALA A 1 112 ? -7.083 1.290 -8.676 1.00 97.62 112 ALA A O 1
ATOM 920 N N . ALA A 1 113 ? -8.696 -0.021 -7.818 1.00 98.06 113 ALA A N 1
ATOM 921 C CA . ALA A 1 113 ? -7.971 -1.283 -7.966 1.00 98.06 113 ALA A CA 1
ATOM 922 C C . ALA A 1 113 ? -7.578 -1.566 -9.423 1.00 98.06 113 ALA A C 1
ATOM 924 O O . ALA A 1 113 ? -6.422 -1.881 -9.700 1.00 98.06 113 ALA A O 1
ATOM 925 N N . GLU A 1 114 ? -8.510 -1.390 -10.365 1.00 97.88 114 GLU A N 1
ATOM 926 C CA . GLU A 1 114 ? -8.248 -1.528 -11.804 1.00 97.88 114 GLU A CA 1
ATOM 927 C C . GLU A 1 114 ? -7.154 -0.558 -12.278 1.00 97.88 114 GLU A C 1
ATOM 929 O O . GLU A 1 114 ? -6.264 -0.934 -13.047 1.00 97.88 114 GLU A O 1
ATOM 934 N N . THR A 1 115 ? -7.187 0.685 -11.792 1.00 96.56 115 THR A N 1
ATOM 935 C CA . THR A 1 115 ? -6.189 1.710 -12.131 1.00 96.56 115 THR A CA 1
ATOM 936 C C . THR A 1 115 ? -4.801 1.312 -11.626 1.00 96.56 115 THR A C 1
ATOM 938 O O . THR A 1 115 ? -3.847 1.319 -12.406 1.00 96.56 115 THR A O 1
ATOM 941 N N . MET A 1 116 ? -4.696 0.890 -10.360 1.00 96.44 116 MET A N 1
ATOM 942 C CA . MET A 1 116 ? -3.445 0.402 -9.767 1.00 96.44 116 MET A CA 1
ATOM 943 C C . MET A 1 116 ? -2.904 -0.825 -10.512 1.00 96.44 116 MET A C 1
ATOM 945 O O . MET A 1 116 ? -1.717 -0.881 -10.835 1.00 96.44 116 MET A O 1
ATOM 949 N N . ALA A 1 117 ? -3.773 -1.783 -10.851 1.00 96.88 117 ALA A N 1
ATOM 950 C CA . ALA A 1 117 ? -3.399 -2.976 -11.606 1.00 96.88 117 ALA A CA 1
ATOM 951 C C . ALA A 1 117 ? -2.880 -2.634 -13.007 1.00 96.88 117 ALA A C 1
ATOM 953 O O . ALA A 1 117 ? -1.843 -3.145 -13.425 1.00 96.88 117 ALA A O 1
ATOM 954 N N . THR A 1 118 ? -3.563 -1.734 -13.716 1.00 95.50 118 THR A N 1
ATOM 955 C CA . THR A 1 118 ? -3.174 -1.307 -15.067 1.00 95.50 118 THR A CA 1
ATOM 956 C C . THR A 1 118 ? -1.815 -0.611 -15.060 1.00 95.50 118 THR A C 1
ATOM 958 O O . THR A 1 118 ? -0.969 -0.894 -15.909 1.00 95.50 118 THR A O 1
ATOM 961 N N . GLN A 1 119 ? -1.578 0.268 -14.083 1.00 92.62 119 GLN A N 1
ATOM 962 C CA . GLN A 1 119 ? -0.290 0.934 -13.897 1.00 92.62 119 GLN A CA 1
ATOM 963 C C . GLN A 1 119 ? 0.826 -0.075 -13.601 1.00 92.62 119 GLN A C 1
ATOM 965 O O . GLN A 1 119 ? 1.846 -0.087 -14.293 1.00 92.62 119 GLN A O 1
ATOM 970 N N . TRP A 1 120 ? 0.608 -0.966 -12.631 1.00 93.94 120 TRP A N 1
ATOM 971 C CA . TRP A 1 120 ? 1.582 -1.982 -12.236 1.00 93.94 120 TRP A CA 1
ATOM 972 C C . TRP A 1 120 ? 1.942 -2.929 -13.386 1.00 93.94 120 TRP A C 1
ATOM 974 O O . TRP A 1 120 ? 3.121 -3.130 -13.690 1.00 93.94 120 TRP A O 1
ATOM 984 N N . LEU A 1 121 ? 0.938 -3.472 -14.078 1.00 93.56 121 LEU A N 1
ATOM 985 C CA . LEU A 1 121 ? 1.142 -4.362 -15.221 1.00 93.56 121 LEU A CA 1
ATOM 986 C C . LEU A 1 121 ? 1.813 -3.639 -16.385 1.00 93.56 121 LEU A C 1
ATOM 988 O O . LEU A 1 121 ? 2.756 -4.166 -16.966 1.00 93.56 121 LEU A O 1
ATOM 992 N N . GLY A 1 122 ? 1.382 -2.417 -16.708 1.00 91.88 122 GLY A N 1
ATOM 993 C CA . GLY A 1 122 ? 1.975 -1.640 -17.794 1.00 91.88 122 GLY A CA 1
ATOM 994 C C . GLY A 1 122 ? 3.466 -1.382 -17.581 1.00 91.88 122 GLY A C 1
ATOM 995 O O . GLY A 1 122 ? 4.247 -1.391 -18.532 1.00 91.88 122 GLY A O 1
ATOM 996 N N . VAL A 1 123 ? 3.875 -1.181 -16.331 1.00 89.19 123 VAL A N 1
ATOM 997 C CA . VAL A 1 123 ? 5.262 -0.892 -15.974 1.00 89.19 123 VAL A CA 1
ATOM 998 C C . VAL A 1 123 ? 6.114 -2.160 -15.877 1.00 89.19 123 VAL A C 1
ATOM 1000 O O . VAL A 1 123 ? 7.195 -2.214 -16.470 1.00 89.19 123 VAL A O 1
ATOM 1003 N N . THR A 1 124 ? 5.624 -3.201 -15.206 1.00 90.25 124 THR A N 1
ATOM 1004 C CA . THR A 1 124 ? 6.333 -4.489 -15.100 1.00 90.25 124 THR A CA 1
ATOM 1005 C C . THR A 1 124 ? 6.467 -5.180 -16.457 1.00 90.25 124 THR A C 1
ATOM 1007 O O . THR A 1 124 ? 7.541 -5.689 -16.771 1.00 90.25 124 THR A O 1
ATOM 1010 N N . TYR A 1 125 ? 5.446 -5.103 -17.317 1.00 90.69 125 TYR A N 1
ATOM 1011 C CA . TYR A 1 125 ? 5.498 -5.626 -18.683 1.00 90.69 125 TYR A CA 1
ATOM 1012 C C . TYR A 1 125 ? 6.530 -4.898 -19.550 1.00 90.69 125 TYR A C 1
ATOM 1014 O O . TYR A 1 125 ? 7.325 -5.544 -20.227 1.00 90.69 125 TYR A O 1
ATOM 1022 N N . LYS A 1 126 ? 6.587 -3.559 -19.498 1.00 89.12 126 LYS A N 1
ATOM 1023 C CA . LYS A 1 126 ? 7.639 -2.789 -20.193 1.00 89.12 126 LYS A CA 1
ATOM 1024 C C . LYS A 1 126 ? 9.036 -3.189 -19.725 1.00 89.12 126 LYS A C 1
ATOM 1026 O O . LYS A 1 126 ? 9.939 -3.312 -20.549 1.00 89.12 126 LYS A O 1
ATOM 1031 N N . SER A 1 127 ? 9.202 -3.401 -18.419 1.00 88.00 127 SER A N 1
ATOM 1032 C CA . SER A 1 127 ? 10.460 -3.884 -17.849 1.00 88.00 127 SER A CA 1
ATOM 1033 C C . SER A 1 127 ? 10.819 -5.256 -18.426 1.00 88.00 127 SER A C 1
ATOM 1035 O O . SER A 1 127 ? 11.902 -5.407 -18.983 1.00 88.00 127 SER A O 1
ATOM 1037 N N . PHE A 1 128 ? 9.873 -6.200 -18.423 1.00 88.31 128 PHE A N 1
ATOM 1038 C CA . PHE A 1 128 ? 10.058 -7.541 -18.978 1.00 88.31 128 PHE A CA 1
ATOM 1039 C C . PHE A 1 128 ? 10.408 -7.535 -20.470 1.00 88.31 128 PHE A C 1
ATOM 1041 O O . PHE A 1 128 ? 11.337 -8.221 -20.874 1.00 88.31 128 PHE A O 1
ATOM 1048 N N . ILE A 1 129 ? 9.722 -6.744 -21.301 1.00 91.00 129 ILE A N 1
ATOM 1049 C CA . ILE A 1 129 ? 10.020 -6.667 -22.742 1.00 91.00 129 ILE A CA 1
ATOM 1050 C C . ILE A 1 129 ? 11.448 -6.175 -23.005 1.00 91.00 129 ILE A C 1
ATOM 1052 O O . ILE A 1 129 ? 12.070 -6.591 -23.977 1.00 91.00 129 ILE A O 1
ATOM 1056 N N . ARG A 1 130 ? 11.981 -5.312 -22.136 1.00 85.56 130 ARG A N 1
ATOM 1057 C CA . ARG A 1 130 ? 13.343 -4.785 -22.260 1.00 85.56 130 ARG A CA 1
ATOM 1058 C C . ARG A 1 130 ? 14.405 -5.740 -21.716 1.00 85.56 130 ARG A C 1
ATOM 1060 O O . ARG A 1 130 ? 15.495 -5.808 -22.273 1.00 85.56 130 ARG A O 1
ATOM 1067 N N . THR A 1 131 ? 14.132 -6.413 -20.601 1.00 85.69 131 THR A N 1
ATOM 1068 C CA . THR A 1 131 ? 15.137 -7.191 -19.853 1.00 85.69 131 THR A CA 1
ATOM 1069 C C . THR A 1 131 ? 15.012 -8.698 -20.053 1.00 85.69 131 THR A C 1
ATOM 1071 O O . THR A 1 131 ? 15.889 -9.446 -19.625 1.00 85.69 131 THR A O 1
ATOM 1074 N N . HIS A 1 132 ? 13.905 -9.156 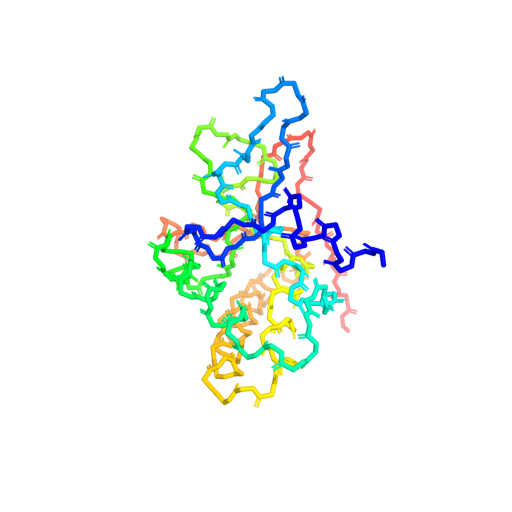-20.642 1.00 86.19 132 HIS A N 1
ATOM 1075 C CA . HIS A 1 132 ? 13.489 -10.558 -20.714 1.00 86.19 132 HIS A CA 1
ATOM 1076 C C . HIS A 1 132 ? 13.457 -11.267 -19.350 1.00 86.19 132 HIS A C 1
ATOM 1078 O O . HIS A 1 132 ? 13.590 -12.487 -19.263 1.00 86.19 132 HIS A O 1
ATOM 1084 N N . SER A 1 133 ? 13.298 -10.500 -18.268 1.00 84.44 133 SER A N 1
ATOM 1085 C CA . SER A 1 133 ? 13.333 -11.001 -16.896 1.00 84.44 133 SER A CA 1
ATOM 1086 C C . SER A 1 133 ? 12.256 -10.346 -16.040 1.00 84.44 133 SER A C 1
ATOM 1088 O O . SER A 1 133 ? 11.918 -9.175 -16.223 1.00 84.44 133 SER A O 1
ATOM 1090 N N . MET A 1 134 ? 11.739 -11.108 -15.080 1.00 85.50 134 MET A N 1
ATOM 1091 C CA . MET A 1 134 ? 10.902 -10.592 -13.997 1.00 85.50 134 MET A CA 1
ATOM 1092 C C . MET A 1 134 ? 11.760 -10.409 -12.747 1.00 85.50 134 MET A C 1
ATOM 1094 O O . MET A 1 134 ? 12.637 -11.233 -12.472 1.00 85.50 134 MET A O 1
ATOM 1098 N N . PHE A 1 135 ? 11.508 -9.340 -11.996 1.00 85.31 135 PHE A N 1
ATOM 1099 C CA . PHE A 1 135 ? 12.294 -8.992 -10.815 1.00 85.31 135 PHE A CA 1
ATOM 1100 C C . PHE A 1 135 ? 11.515 -9.262 -9.533 1.00 85.31 135 PHE A C 1
ATOM 1102 O O . PHE A 1 135 ? 10.297 -9.097 -9.479 1.00 85.31 135 PHE A O 1
ATOM 1109 N N . GLU A 1 136 ? 12.245 -9.635 -8.488 1.00 81.31 136 GLU A N 1
ATOM 1110 C CA . GLU A 1 136 ? 11.716 -9.802 -7.134 1.00 81.31 136 GLU A CA 1
ATOM 1111 C C . GLU A 1 136 ? 11.068 -8.514 -6.593 1.00 81.31 136 GLU A C 1
ATOM 1113 O O . GLU A 1 136 ? 10.020 -8.557 -5.953 1.00 81.31 136 GLU A O 1
ATOM 1118 N N . LYS A 1 137 ? 11.676 -7.363 -6.889 1.00 82.81 137 LYS A N 1
ATOM 1119 C CA . LYS A 1 137 ? 11.245 -6.029 -6.462 1.00 82.81 137 LYS A CA 1
ATOM 1120 C C . LYS A 1 137 ? 11.546 -5.009 -7.553 1.00 82.81 137 LYS A C 1
ATOM 1122 O O . LYS A 1 137 ? 12.501 -5.169 -8.317 1.00 82.81 137 LYS A O 1
ATOM 1127 N N . TYR A 1 138 ? 10.753 -3.949 -7.608 1.00 87.38 138 TYR A N 1
ATOM 1128 C CA . TYR A 1 138 ? 10.846 -2.909 -8.632 1.00 87.38 138 TYR A CA 1
ATOM 1129 C C . TYR A 1 138 ? 11.073 -1.543 -7.992 1.00 87.38 138 TYR A C 1
ATOM 1131 O O . TYR A 1 138 ? 10.452 -1.227 -6.979 1.00 87.38 138 TYR A O 1
ATOM 1139 N N . ASN A 1 139 ? 11.929 -0.716 -8.594 1.00 85.94 139 ASN A N 1
ATOM 1140 C CA . ASN A 1 139 ? 12.068 0.677 -8.183 1.00 85.94 139 ASN A CA 1
ATOM 1141 C C . ASN A 1 139 ? 10.873 1.486 -8.725 1.00 85.94 139 ASN A C 1
ATOM 1143 O O . ASN A 1 139 ? 10.671 1.578 -9.942 1.00 85.94 139 ASN A O 1
ATOM 1147 N N . VAL A 1 140 ? 10.086 2.073 -7.820 1.00 84.06 140 VAL A N 1
ATOM 1148 C CA . VAL A 1 140 ? 8.892 2.875 -8.138 1.00 84.06 140 VAL A CA 1
ATOM 1149 C C . VAL A 1 140 ? 9.097 4.377 -7.949 1.00 84.06 140 VAL A C 1
ATOM 1151 O O . VAL A 1 140 ? 8.128 5.133 -7.912 1.00 84.06 140 VAL A O 1
ATOM 1154 N N . SER A 1 141 ? 10.347 4.833 -7.873 1.00 80.19 141 SER A N 1
ATOM 1155 C CA . SER A 1 141 ? 10.689 6.251 -7.821 1.00 80.19 141 SER A CA 1
ATOM 1156 C C . SER A 1 141 ? 10.061 7.048 -8.957 1.00 80.19 141 SER A C 1
ATOM 1158 O O . SER A 1 141 ? 10.063 6.636 -10.126 1.00 80.19 141 SER A O 1
ATOM 1160 N N . ALA A 1 142 ? 9.610 8.252 -8.611 1.00 68.38 142 ALA A N 1
ATOM 1161 C CA . ALA A 1 142 ? 9.260 9.277 -9.583 1.00 68.38 142 ALA A CA 1
ATOM 1162 C C . ALA A 1 142 ? 10.501 9.905 -10.250 1.00 68.38 142 ALA A C 1
ATOM 1164 O O . ALA A 1 142 ? 10.361 10.550 -11.284 1.00 68.38 142 ALA A O 1
ATOM 1165 N N . MET A 1 143 ? 11.697 9.728 -9.673 1.00 64.56 143 MET A N 1
ATOM 1166 C CA . MET A 1 143 ? 12.943 10.351 -10.145 1.00 64.56 143 MET A CA 1
ATOM 1167 C C . MET A 1 143 ? 13.631 9.569 -11.263 1.00 64.56 143 MET A C 1
ATOM 1169 O O . MET A 1 143 ? 14.500 10.103 -11.948 1.00 64.56 143 MET A O 1
ATOM 1173 N N . THR A 1 144 ? 13.264 8.306 -11.459 1.00 62.84 144 THR A N 1
ATOM 1174 C CA . THR A 1 144 ? 13.734 7.514 -12.594 1.00 62.84 144 THR A CA 1
ATOM 1175 C C . THR A 1 144 ? 12.695 7.585 -13.705 1.00 62.84 144 THR A C 1
ATOM 1177 O O . THR A 1 144 ? 11.499 7.620 -13.439 1.00 62.84 144 THR A O 1
ATOM 1180 N N . GLU A 1 145 ? 13.093 7.584 -14.973 1.00 59.69 145 GLU A N 1
ATOM 1181 C CA . GLU A 1 145 ? 12.120 7.403 -16.065 1.00 59.69 145 GLU A CA 1
ATOM 1182 C C . GLU A 1 145 ? 11.695 5.933 -16.164 1.00 59.69 145 GLU A C 1
ATOM 1184 O O . GLU A 1 145 ? 10.541 5.598 -16.434 1.00 59.69 145 GLU A O 1
ATOM 1189 N N . GLU A 1 146 ? 12.621 5.034 -15.848 1.00 63.34 146 GLU A N 1
ATOM 1190 C CA . GLU A 1 146 ? 12.449 3.605 -16.027 1.00 63.34 146 GLU A CA 1
ATOM 1191 C C . GLU A 1 146 ? 12.024 2.913 -14.733 1.00 63.34 146 GLU A C 1
ATOM 1193 O O . GLU A 1 146 ? 12.432 3.289 -13.637 1.00 63.34 146 GLU A O 1
ATOM 1198 N N . CYS A 1 147 ? 11.213 1.864 -14.852 1.00 61.47 147 CYS A N 1
ATOM 1199 C CA . CYS A 1 147 ? 11.043 0.914 -13.762 1.00 61.47 147 CYS A CA 1
ATOM 1200 C C . CYS A 1 147 ? 12.061 -0.209 -13.944 1.00 61.47 147 CYS A C 1
ATOM 1202 O O . CYS A 1 147 ? 11.927 -1.080 -14.815 1.00 61.47 147 CYS A O 1
ATOM 1204 N N . SER A 1 148 ? 13.142 -0.095 -13.188 1.00 69.81 148 SER A N 1
ATOM 1205 C CA . SER A 1 148 ? 14.223 -1.065 -13.116 1.00 69.81 148 SER A CA 1
ATOM 1206 C C . SER A 1 148 ? 13.988 -2.025 -11.955 1.00 69.81 148 SER A C 1
ATOM 1208 O O . SER A 1 148 ? 13.091 -1.829 -11.127 1.00 69.81 148 SER A O 1
ATOM 1210 N N . ALA A 1 149 ? 14.841 -3.040 -11.869 1.00 73.38 149 ALA A N 1
ATOM 1211 C CA . ALA A 1 149 ? 14.983 -3.810 -10.649 1.00 73.38 149 ALA A CA 1
ATOM 1212 C C . ALA A 1 149 ? 15.185 -2.860 -9.450 1.00 73.38 149 ALA A C 1
ATOM 1214 O O . ALA A 1 149 ? 15.899 -1.855 -9.557 1.00 73.38 149 ALA A O 1
ATOM 1215 N N . GLY A 1 150 ? 14.503 -3.146 -8.343 1.00 67.38 150 GLY A N 1
ATOM 1216 C CA . GLY A 1 150 ? 14.733 -2.467 -7.072 1.00 67.38 150 GLY A CA 1
ATOM 1217 C C . GLY A 1 150 ? 16.101 -2.831 -6.492 1.00 67.38 150 GLY A C 1
ATOM 1218 O O . GLY A 1 150 ? 16.753 -3.769 -6.948 1.00 67.38 150 GLY A O 1
ATOM 1219 N N . SER A 1 151 ? 16.544 -2.105 -5.472 1.00 71.81 151 SER A N 1
ATOM 1220 C CA . SER A 1 151 ? 17.889 -2.248 -4.891 1.00 71.81 151 SER A CA 1
ATOM 1221 C C . SER A 1 151 ? 17.851 -2.246 -3.354 1.00 71.81 151 SER A C 1
ATOM 1223 O O . SER A 1 151 ? 16.776 -2.337 -2.758 1.00 71.81 151 SER A O 1
ATOM 1225 N N . GLY A 1 152 ? 19.017 -2.217 -2.702 1.00 67.94 152 GLY A N 1
ATOM 1226 C CA . GLY A 1 152 ? 19.147 -2.090 -1.245 1.00 67.94 152 GLY A CA 1
ATOM 1227 C C . GLY A 1 152 ? 19.155 -3.413 -0.471 1.00 67.94 152 GLY A C 1
ATOM 1228 O O . GLY A 1 152 ? 18.869 -4.474 -1.035 1.00 67.94 152 GLY A O 1
ATOM 1229 N N . GLY A 1 153 ? 19.456 -3.306 0.832 1.00 61.69 153 GLY A N 1
ATOM 1230 C CA . GLY A 1 153 ? 19.569 -4.365 1.854 1.00 61.69 153 GLY A CA 1
ATOM 1231 C C . GLY A 1 153 ? 20.679 -5.405 1.659 1.00 61.69 153 GLY A C 1
ATOM 1232 O O . GLY A 1 153 ? 21.726 -5.102 1.105 1.00 61.69 153 GLY A O 1
ATOM 1233 N N . GLU A 1 154 ? 20.456 -6.624 2.164 1.00 57.50 154 GLU A N 1
ATOM 1234 C CA . GLU A 1 154 ? 21.524 -7.611 2.422 1.00 57.50 154 GLU A CA 1
ATOM 1235 C C . GLU A 1 154 ? 22.112 -8.295 1.176 1.00 57.50 154 GLU A C 1
ATOM 1237 O O . GLU A 1 154 ? 23.250 -8.759 1.223 1.00 57.50 154 GLU A O 1
ATOM 1242 N N . TYR A 1 155 ? 21.365 -8.357 0.066 1.00 64.75 155 TYR A N 1
ATOM 1243 C CA . TYR A 1 155 ? 21.771 -9.061 -1.158 1.00 64.75 155 TYR A CA 1
ATOM 1244 C C . TYR A 1 155 ? 21.308 -8.345 -2.433 1.00 64.75 155 TYR A C 1
ATOM 1246 O O . TYR A 1 155 ? 20.367 -7.544 -2.412 1.00 64.75 155 TYR A O 1
ATOM 1254 N N . GLU A 1 156 ? 21.963 -8.673 -3.553 1.00 65.88 156 GLU A N 1
ATOM 1255 C CA . GLU A 1 156 ? 21.586 -8.211 -4.892 1.00 65.88 156 GLU A CA 1
ATOM 1256 C C . GLU A 1 156 ? 20.190 -8.702 -5.304 1.00 65.88 156 GLU A C 1
ATOM 1258 O O . GLU A 1 156 ? 19.716 -9.748 -4.859 1.00 65.88 156 GLU A O 1
ATOM 1263 N N . VAL A 1 157 ? 19.525 -7.933 -6.170 1.00 67.81 157 VAL A N 1
ATOM 1264 C CA . VAL A 1 157 ? 18.163 -8.227 -6.631 1.00 67.81 157 VAL A CA 1
ATOM 1265 C C . VAL A 1 157 ? 18.105 -9.523 -7.435 1.00 67.81 157 VAL A C 1
ATOM 1267 O O . VAL A 1 157 ? 18.877 -9.721 -8.374 1.00 67.81 157 VAL A O 1
ATOM 1270 N N . GLN A 1 158 ? 17.152 -10.393 -7.098 1.00 70.12 158 GLN A N 1
ATOM 1271 C CA . GLN A 1 158 ? 16.972 -11.642 -7.827 1.00 70.12 158 GLN A CA 1
ATOM 1272 C C . GLN A 1 158 ? 16.103 -11.434 -9.072 1.00 70.12 158 GLN A C 1
ATOM 1274 O O . GLN A 1 158 ? 15.045 -10.795 -9.036 1.00 70.12 158 GLN A O 1
ATOM 1279 N N . ALA A 1 159 ? 16.567 -11.989 -10.190 1.00 71.88 159 ALA A N 1
ATOM 1280 C CA . ALA A 1 159 ? 15.865 -11.993 -11.463 1.00 71.88 159 ALA A CA 1
ATOM 1281 C C . ALA A 1 159 ? 15.548 -13.433 -11.868 1.00 71.88 159 ALA A C 1
ATOM 1283 O O . ALA A 1 159 ? 16.397 -14.319 -11.774 1.00 71.88 159 ALA A O 1
ATOM 1284 N N . SER A 1 160 ? 14.329 -13.654 -12.352 1.00 65.94 160 SER A N 1
ATOM 1285 C CA . SER A 1 160 ? 13.957 -14.904 -13.004 1.00 65.94 160 SER A CA 1
ATOM 1286 C C . SER A 1 160 ? 13.833 -14.668 -14.505 1.00 65.94 160 SER A C 1
ATOM 1288 O O . SER A 1 160 ? 13.067 -13.807 -14.948 1.00 65.94 160 SER A O 1
ATOM 1290 N N . SER A 1 161 ? 14.595 -15.430 -15.289 1.00 56.47 161 SER A N 1
ATOM 1291 C CA . SER A 1 161 ? 14.451 -15.475 -16.742 1.00 56.47 161 SER A CA 1
ATOM 1292 C C . SER A 1 161 ? 13.351 -16.469 -17.092 1.00 56.47 161 SER A C 1
ATOM 1294 O O . SER A 1 161 ? 13.486 -17.667 -16.843 1.00 56.47 161 SER A O 1
ATOM 1296 N N . ILE A 1 162 ? 12.258 -15.979 -17.671 1.00 52.03 162 ILE A N 1
ATOM 1297 C CA . ILE A 1 162 ? 11.214 -16.844 -18.221 1.00 52.03 162 ILE A CA 1
ATOM 1298 C C . ILE A 1 162 ? 11.577 -17.093 -19.684 1.00 52.03 162 ILE A C 1
ATOM 1300 O O . ILE A 1 162 ? 11.496 -16.185 -20.509 1.00 52.03 162 ILE A O 1
ATOM 1304 N N . ILE A 1 163 ? 12.002 -18.317 -19.998 1.00 44.41 163 ILE A N 1
ATOM 1305 C CA . ILE A 1 163 ? 12.104 -18.785 -21.383 1.00 44.41 163 ILE A CA 1
ATOM 1306 C C . ILE A 1 163 ? 10.679 -19.170 -21.795 1.00 44.41 163 ILE A C 1
ATOM 1308 O O . ILE A 1 163 ? 10.149 -20.157 -21.284 1.00 44.41 163 ILE A O 1
ATOM 1312 N N . LEU A 1 164 ? 10.039 -18.338 -22.623 1.00 42.12 164 LEU A N 1
ATOM 1313 C CA . LEU A 1 164 ? 8.749 -18.650 -23.252 1.00 42.12 164 LEU A CA 1
ATOM 1314 C C . LEU A 1 164 ? 8.925 -19.661 -24.388 1.00 42.12 164 LEU A C 1
ATOM 1316 O O . LEU A 1 164 ? 9.932 -19.540 -25.124 1.00 42.12 164 LEU A O 1
#

Solvent-accessible surface area (backbone atoms only — not comparable to full-atom values): 8977 Å² total; per-residue (Å²): 111,68,44,56,48,41,57,72,64,23,44,35,87,87,62,33,41,36,36,58,62,38,79,90,79,70,44,68,49,88,64,64,38,54,70,37,49,36,48,47,49,70,57,40,55,65,94,84,53,70,59,60,62,54,33,35,51,52,34,41,49,73,74,45,48,72,71,36,71,50,34,49,45,29,21,72,63,78,95,54,63,41,52,77,24,33,48,19,22,43,62,71,60,47,49,35,42,32,49,16,31,47,70,66,76,44,71,68,46,28,50,50,20,53,50,52,48,50,32,31,49,58,39,53,49,54,32,25,76,74,66,55,34,50,59,64,33,32,30,32,48,86,88,46,95,64,57,46,70,24,68,49,54,96,58,82,72,56,68,48,72,68,85,127

Foldseek 3Di:
DQLVCQVPAFQDPVQLWGFDADPVVRGGPPWDFLVRQLCLLVVSHDLPDPPSLVSHVVSCVVVCQLVQLQFGFRTPDPPDQAQSGPQKDAVVSRVSNLNSQCPSPDPVSVVSSVSRVCSNCVQQVVACVVPLKGWRIWGRDPPDPHTYHDDGDDDGIDIDRDDD

Sequence (164 aa):
MAKLAMKVIHWNETDGIWYDYDLEKKLHSNTYYISNALPLYAKCYDDEDEVTPHRAYEYLKREGVLNFTKGLPTSLAMGSEQQWDKENAWPPMVHMVIEGFRTTGDPLLMKAAETMATQWLGVTYKSFIRTHSMFEKYNVSAMTEECSAGSGGEYEVQASSIIL

Radius of gyration: 16.46 Å; Cα contacts (8 Å, |Δi|>4): 267; chains: 1; bounding box: 43×30×48 Å

Secondary structure (DSSP, 8-state):
-HHHHIIIIIEETTTTEE--EETTTTEE--S-BGGGGHHHHTT-S-TT-SHHHHHHHHHHHHTTGGG-TT---SB--SS--STTSTTEE-HHHHHHHHHHHHTT--HHHHH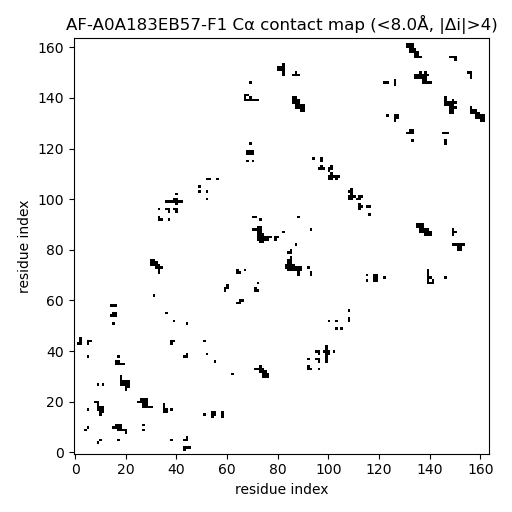HHHHHHHHHHHHHHHHHHHHSEEESSEE--SS-SS-PBP--SSSPPPEEE---

Organism: NCBI:txid637853